Protein AF-A0A1H6HAK4-F1 (afdb_monomer_lite)

pLDDT: mean 84.21, std 23.38, range [30.73, 98.75]

Sequence (158 aa):
MKTLAKAVTASVLVLILQGSVPYLLGTSPVQAQSPPDATVSDAAMGKMNTYVEFLNQTLRASESLQRYDSWVDMKKGPTGKERIIYGMYSLYDVRELAGKALASAQEEPKLPELDAAMTAYVETYQQLAPVIERANKYYERQDYKSDKMADGKAFHKD

Foldseek 3Di:
DDDDDDDDDDDDDDDDDDDDDDDDPDPDPPPPPPDPDPPQDPLNVVLVVLLVVLVVQLVLLVVQVVQLVVFAPLVQFDQLPTPDDSWGDAGDPCVVSLVSNLVSLVDPPHPPVVSVVSPVVSVVSVVLNVLSNVRRVCVVVVVCVVPVCPVRSVSSVD

Radius of gyration: 26.9 Å; chains: 1; bounding box: 77×55×49 Å

Structure (mmCIF, N/CA/C/O backbone):
data_AF-A0A1H6HAK4-F1
#
_entry.id   AF-A0A1H6HAK4-F1
#
loop_
_atom_site.group_PDB
_atom_site.id
_atom_site.type_symbol
_atom_site.label_atom_id
_atom_site.label_alt_id
_atom_site.label_comp_id
_atom_site.label_asym_id
_atom_site.label_entity_id
_atom_site.label_seq_id
_atom_site.pdbx_PDB_ins_code
_atom_site.Cartn_x
_atom_site.Cartn_y
_atom_site.Cartn_z
_atom_site.occupancy
_atom_site.B_iso_or_equiv
_atom_site.auth_seq_id
_atom_site.auth_comp_id
_atom_site.auth_asym_id
_atom_site.auth_atom_id
_atom_site.pdbx_PDB_model_num
ATOM 1 N N . MET A 1 1 ? -53.561 -22.422 -17.585 1.00 36.38 1 MET A N 1
ATOM 2 C CA . MET A 1 1 ? -53.520 -22.996 -16.218 1.00 36.38 1 MET A CA 1
ATOM 3 C C . MET A 1 1 ? -52.393 -22.286 -15.480 1.00 36.38 1 MET A C 1
ATOM 5 O O . MET A 1 1 ? -51.296 -22.288 -16.009 1.00 36.38 1 MET A O 1
ATOM 9 N N . LYS A 1 2 ? -52.733 -21.363 -14.562 1.00 34.59 2 LYS A N 1
ATOM 10 C CA . LYS A 1 2 ? -52.461 -21.445 -13.101 1.00 34.59 2 LYS A CA 1
ATOM 11 C C . LYS A 1 2 ? -50.954 -21.613 -12.799 1.00 34.59 2 LYS A C 1
ATOM 13 O O . LYS A 1 2 ? -50.398 -22.606 -13.228 1.00 34.59 2 LYS A O 1
ATOM 18 N N . THR A 1 3 ? -50.232 -20.745 -12.085 1.00 35.94 3 THR A N 1
ATOM 19 C CA . THR A 1 3 ? -50.588 -19.671 -11.134 1.00 35.94 3 THR A CA 1
ATOM 20 C C . THR A 1 3 ? -49.341 -18.822 -10.825 1.00 35.94 3 THR A C 1
ATOM 22 O O . THR A 1 3 ? -48.222 -19.317 -10.901 1.00 35.94 3 THR A O 1
ATOM 25 N N . LEU A 1 4 ? -49.579 -17.556 -10.466 1.00 42.88 4 LEU A N 1
ATOM 26 C CA . LEU A 1 4 ? -48.642 -16.518 -10.019 1.00 42.88 4 LEU A CA 1
ATOM 27 C C . LEU A 1 4 ? -47.953 -16.793 -8.663 1.00 42.88 4 LEU A C 1
ATOM 29 O O . LEU A 1 4 ? -48.462 -17.577 -7.865 1.00 42.88 4 LEU A O 1
ATOM 33 N N . ALA A 1 5 ? -46.938 -15.952 -8.385 1.00 40.59 5 ALA A N 1
ATOM 34 C CA . ALA A 1 5 ? -46.640 -15.240 -7.119 1.00 40.59 5 ALA A CA 1
ATOM 35 C C . ALA A 1 5 ? -45.212 -15.526 -6.581 1.00 40.59 5 ALA A C 1
ATOM 37 O O . ALA A 1 5 ? -44.730 -16.641 -6.692 1.00 40.59 5 ALA A O 1
ATOM 38 N N . LYS A 1 6 ? -44.448 -14.587 -6.004 1.00 39.53 6 LYS A N 1
ATOM 39 C CA . LYS A 1 6 ? -44.773 -13.328 -5.313 1.00 39.53 6 LYS A CA 1
ATOM 40 C C . LYS A 1 6 ? -43.652 -12.298 -5.530 1.00 39.53 6 LYS A C 1
ATOM 42 O O . LYS A 1 6 ? -42.487 -12.612 -5.314 1.00 39.53 6 LYS A O 1
ATOM 47 N N . ALA A 1 7 ? -44.021 -11.069 -5.882 1.00 42.91 7 ALA A N 1
ATOM 48 C CA . ALA A 1 7 ? -43.190 -9.890 -5.657 1.00 42.91 7 ALA A CA 1
ATOM 49 C C . ALA A 1 7 ? -43.363 -9.455 -4.193 1.00 42.91 7 ALA A C 1
ATOM 51 O O . ALA A 1 7 ? -44.490 -9.408 -3.694 1.00 42.91 7 ALA A O 1
ATOM 52 N N . VAL A 1 8 ? -42.256 -9.180 -3.504 1.00 40.62 8 VAL A N 1
ATOM 53 C CA . VAL A 1 8 ? -42.257 -8.641 -2.140 1.00 40.62 8 VAL A CA 1
ATOM 54 C C . VAL A 1 8 ? -42.628 -7.164 -2.226 1.00 40.62 8 VAL A C 1
ATOM 56 O O . VAL A 1 8 ? -41.877 -6.335 -2.730 1.00 40.62 8 VAL A O 1
ATOM 59 N N . THR A 1 9 ? -43.839 -6.865 -1.780 1.00 35.94 9 THR A N 1
ATOM 60 C CA . THR A 1 9 ? -44.401 -5.526 -1.621 1.00 35.94 9 THR A CA 1
ATOM 61 C C . THR A 1 9 ? -43.643 -4.744 -0.552 1.00 35.94 9 THR A C 1
ATOM 63 O O . THR A 1 9 ? -43.613 -5.152 0.608 1.00 35.94 9 THR A O 1
ATOM 66 N N . ALA A 1 10 ? -43.084 -3.596 -0.937 1.00 37.22 10 ALA A N 1
ATOM 67 C CA . ALA A 1 10 ? -42.694 -2.543 -0.010 1.00 37.22 10 ALA A CA 1
ATOM 68 C C . ALA A 1 10 ? -43.968 -1.884 0.539 1.00 37.22 10 ALA A C 1
ATOM 70 O O . ALA A 1 10 ? -44.689 -1.192 -0.180 1.00 37.22 10 ALA A O 1
ATOM 71 N N . SER A 1 11 ? -44.262 -2.137 1.810 1.00 35.56 11 SER A N 1
ATOM 72 C CA . SER A 1 11 ? -45.328 -1.452 2.532 1.00 35.56 11 SER A CA 1
ATOM 73 C C . SER A 1 11 ? -44.799 -0.123 3.060 1.00 35.56 11 SER A C 1
ATOM 75 O O . SER A 1 11 ? -44.113 -0.092 4.076 1.00 35.56 11 SER A O 1
ATOM 77 N N . VAL A 1 12 ? -45.155 0.980 2.406 1.00 40.66 12 VAL A N 1
ATOM 78 C CA . VAL A 1 12 ? -45.243 2.283 3.072 1.00 40.66 12 VAL A CA 1
ATOM 79 C C . VAL A 1 12 ? -46.669 2.765 2.881 1.00 40.66 12 VAL A C 1
ATOM 81 O O . VAL A 1 12 ? -47.049 3.233 1.812 1.00 40.66 12 VAL A O 1
ATOM 84 N N . LEU A 1 13 ? -47.474 2.591 3.925 1.00 30.73 13 LEU A N 1
ATOM 85 C CA . LEU A 1 13 ? -48.797 3.180 4.027 1.00 30.73 13 LEU A CA 1
ATOM 86 C C . LEU A 1 13 ? -48.832 4.002 5.310 1.00 30.73 13 LEU A C 1
ATOM 88 O O . LEU A 1 13 ? -49.004 3.461 6.398 1.00 30.73 13 LEU A O 1
ATOM 92 N N . VAL A 1 14 ? -48.690 5.314 5.166 1.00 40.91 14 VAL A N 1
ATOM 93 C CA . VAL A 1 14 ? -49.229 6.266 6.135 1.00 40.91 14 VAL A CA 1
ATOM 94 C C . VAL A 1 14 ? -50.089 7.240 5.342 1.00 40.91 14 VAL A C 1
ATOM 96 O O . VAL A 1 14 ? -49.592 8.098 4.617 1.00 40.91 14 VAL A O 1
ATOM 99 N N . LEU A 1 15 ? -51.403 7.030 5.444 1.00 36.16 15 LEU A N 1
ATOM 100 C CA . LEU A 1 15 ? -52.427 8.000 5.076 1.00 36.16 15 LEU A CA 1
ATOM 101 C C . LEU A 1 15 ? -52.316 9.194 6.027 1.00 36.16 15 LEU A C 1
ATOM 103 O O . LEU A 1 15 ? -52.437 9.012 7.237 1.00 36.16 15 LEU A O 1
ATOM 107 N N . ILE A 1 16 ? -52.208 10.407 5.488 1.00 44.56 16 ILE A N 1
ATOM 108 C CA . ILE A 1 16 ? -52.670 11.603 6.195 1.00 44.56 16 ILE A CA 1
ATOM 109 C C . ILE A 1 16 ? -53.635 12.343 5.272 1.00 44.56 16 ILE A C 1
ATOM 111 O O . ILE A 1 16 ? -53.373 12.547 4.087 1.00 44.56 16 ILE A O 1
ATOM 115 N N . LEU A 1 17 ? -54.802 12.626 5.844 1.00 38.22 17 LEU A N 1
ATOM 116 C CA . LEU A 1 17 ? -55.997 13.153 5.211 1.00 38.22 17 LEU A CA 1
ATOM 117 C C . LEU A 1 17 ? -55.781 14.517 4.546 1.00 38.22 17 LEU A C 1
ATOM 119 O O . LEU A 1 17 ? -55.019 15.360 5.013 1.00 38.22 17 LEU A O 1
ATOM 123 N N . GLN A 1 18 ? -56.567 14.735 3.493 1.00 44.28 18 GLN A N 1
ATOM 124 C CA . GLN A 1 18 ? -56.794 16.031 2.872 1.00 44.28 18 GLN A CA 1
ATOM 125 C C . GLN A 1 18 ? -57.433 17.005 3.872 1.00 44.28 18 GLN A C 1
ATOM 127 O O . GLN A 1 18 ? -58.518 16.754 4.393 1.00 44.28 18 GLN A O 1
ATOM 132 N N . GLY A 1 19 ? -56.773 18.141 4.080 1.00 41.72 19 GLY A N 1
ATOM 133 C CA . GLY A 1 19 ? -57.338 19.345 4.676 1.00 41.72 19 GLY A CA 1
ATOM 134 C C . GLY A 1 19 ? -56.768 20.554 3.943 1.00 41.72 19 GLY A C 1
ATOM 135 O O . GLY A 1 19 ? -55.572 20.819 4.012 1.00 41.72 19 GLY A O 1
ATOM 136 N N . SER A 1 20 ? -57.606 21.248 3.180 1.00 50.81 20 SER A N 1
ATOM 137 C CA . SER A 1 20 ? -57.249 22.444 2.419 1.00 50.81 20 SER A CA 1
ATOM 138 C C . SER A 1 20 ? -57.074 23.631 3.370 1.00 50.81 20 SER A C 1
ATOM 140 O O . SER A 1 20 ? -58.054 24.088 3.952 1.00 50.81 20 SER A O 1
ATOM 142 N N . VAL A 1 21 ? -55.853 24.159 3.506 1.00 50.62 21 VAL A N 1
ATOM 143 C CA . VAL A 1 21 ? -55.581 25.454 4.157 1.00 50.62 21 VAL A CA 1
ATOM 144 C C . VAL A 1 21 ? -54.466 26.168 3.367 1.00 50.62 21 VAL A C 1
ATOM 146 O O . VAL A 1 21 ? -53.485 25.522 3.000 1.00 50.62 21 VAL A O 1
ATOM 149 N N . PRO A 1 22 ? -54.638 27.457 3.018 1.00 45.94 22 PRO A N 1
ATOM 150 C CA . PRO A 1 22 ? -53.821 28.170 2.035 1.00 45.94 22 PRO A CA 1
ATOM 151 C C . PRO A 1 22 ? -52.363 28.366 2.458 1.00 45.94 22 PRO A C 1
ATOM 153 O O . PRO A 1 22 ? -52.049 28.518 3.636 1.00 45.94 22 PRO A O 1
ATOM 156 N N . TYR A 1 23 ? -51.491 28.422 1.447 1.00 45.97 23 TYR A N 1
ATOM 157 C CA . TYR A 1 23 ? -50.078 28.775 1.547 1.00 45.97 23 TYR A CA 1
ATOM 158 C C . TYR A 1 23 ? -49.887 30.094 2.309 1.00 45.97 23 TYR A C 1
ATOM 160 O O . TYR A 1 23 ? -50.042 31.180 1.752 1.00 45.97 23 TYR A O 1
ATOM 168 N N . LEU A 1 24 ? -49.499 29.994 3.579 1.00 41.38 24 LEU A N 1
ATOM 169 C CA . LEU A 1 24 ? -48.772 31.044 4.277 1.00 41.38 24 LEU A CA 1
ATOM 170 C C . LEU A 1 24 ? -47.283 30.729 4.136 1.00 41.38 24 LEU A C 1
ATOM 172 O O . LEU A 1 24 ? -46.818 29.674 4.564 1.00 41.38 24 LEU A O 1
ATOM 176 N N . LEU A 1 25 ? -46.547 31.649 3.511 1.00 49.25 25 LEU A N 1
ATOM 177 C CA . LEU A 1 25 ? -45.086 31.682 3.496 1.00 49.25 25 LEU A CA 1
ATOM 178 C C . LEU A 1 25 ? -44.586 31.895 4.932 1.00 49.25 25 LEU A C 1
ATOM 180 O O . LEU A 1 25 ? -44.336 33.017 5.360 1.00 49.25 25 LEU A O 1
ATOM 184 N N . GLY A 1 26 ? -44.488 30.808 5.691 1.00 41.19 26 GLY A N 1
ATOM 185 C CA . GLY A 1 26 ? -43.774 30.746 6.956 1.00 41.19 26 GLY A CA 1
ATOM 186 C C . GLY A 1 26 ? -42.467 30.004 6.733 1.00 41.19 26 GLY A C 1
ATOM 187 O O . GLY A 1 26 ? -42.469 28.795 6.513 1.00 41.19 26 GLY A O 1
ATOM 188 N N . THR A 1 27 ? -41.341 30.710 6.780 1.00 52.09 27 THR A N 1
ATOM 189 C CA . THR A 1 27 ? -40.025 30.082 6.898 1.00 52.09 27 THR A CA 1
ATOM 190 C C . THR A 1 27 ? -39.907 29.477 8.295 1.00 52.09 27 THR A C 1
ATOM 192 O O . THR A 1 27 ? -39.388 30.108 9.215 1.00 52.09 27 THR A O 1
ATOM 195 N N . SER A 1 28 ? -40.425 28.267 8.487 1.00 43.38 28 SER A N 1
ATOM 196 C CA . SER A 1 28 ? -40.044 27.455 9.638 1.00 43.38 28 SER A CA 1
ATOM 197 C C . SER A 1 28 ? -38.602 27.002 9.411 1.00 43.38 28 SER A C 1
ATOM 199 O O . SER A 1 28 ? -38.343 26.353 8.394 1.00 43.38 28 SER A O 1
ATOM 201 N N . PRO A 1 29 ? -37.639 27.330 10.291 1.00 45.28 29 PRO A N 1
ATOM 202 C CA . PRO A 1 29 ? -36.347 26.678 10.223 1.00 45.28 29 PRO A CA 1
ATOM 203 C C . PRO A 1 29 ? -36.599 25.186 10.438 1.00 45.28 29 PRO A C 1
ATOM 205 O O . PRO A 1 29 ? -37.126 24.775 11.473 1.00 45.28 29 PRO A O 1
ATOM 208 N N . VAL A 1 30 ? -36.255 24.373 9.440 1.00 42.62 30 VAL A N 1
ATOM 209 C CA . VAL A 1 30 ? -36.016 22.949 9.659 1.00 42.62 30 VAL A CA 1
ATOM 210 C C . VAL A 1 30 ? -34.813 22.898 10.587 1.00 42.62 30 VAL A C 1
ATOM 212 O O . VAL A 1 30 ? -33.664 22.952 10.154 1.00 42.62 30 VAL A O 1
ATOM 215 N N . GLN A 1 31 ? -35.083 22.883 11.889 1.00 46.44 31 GLN A N 1
ATOM 216 C CA . GLN A 1 31 ? -34.100 22.493 12.874 1.00 46.44 31 GLN A CA 1
ATOM 217 C C . GLN A 1 31 ? -33.815 21.024 12.560 1.00 46.44 31 GLN A C 1
ATOM 219 O O . GLN A 1 31 ? -34.628 20.150 12.862 1.00 46.44 31 GLN A O 1
ATOM 224 N N . ALA A 1 32 ? -32.700 20.753 11.883 1.00 48.28 32 ALA A N 1
ATOM 225 C CA . ALA A 1 32 ? -32.129 19.420 11.871 1.00 48.28 32 ALA A CA 1
ATOM 226 C C . ALA A 1 32 ? -31.809 19.094 13.333 1.00 48.28 32 ALA A C 1
ATOM 228 O O . ALA A 1 32 ? -30.792 19.521 13.874 1.00 48.28 32 ALA A O 1
ATOM 229 N N . GLN A 1 33 ? -32.744 18.438 14.015 1.00 41.81 33 GLN A N 1
ATOM 230 C CA . GLN A 1 33 ? -32.495 17.870 15.324 1.00 41.81 33 GLN A CA 1
ATOM 231 C C . GLN A 1 33 ? -31.559 16.689 15.092 1.00 41.81 33 GLN A C 1
ATOM 233 O O . GLN A 1 33 ? -32.000 15.571 14.828 1.00 41.81 33 GLN A O 1
ATOM 238 N N . SER A 1 34 ? -30.253 16.952 15.146 1.00 53.84 34 SER A N 1
ATOM 239 C CA . SER A 1 34 ? -29.296 15.912 15.500 1.00 53.84 34 SER A CA 1
ATOM 240 C C . SER A 1 34 ? -29.813 15.248 16.781 1.00 53.84 34 SER A C 1
ATOM 242 O O . SER A 1 34 ? -30.200 15.976 17.705 1.00 53.84 34 SER A O 1
ATOM 244 N N . PRO A 1 35 ? -29.885 13.907 16.852 1.00 50.38 35 PRO A N 1
ATOM 245 C CA . PRO A 1 35 ? -30.248 13.230 18.086 1.00 50.38 35 PRO A CA 1
ATOM 246 C C . PRO A 1 35 ? -29.349 13.731 19.227 1.00 50.38 35 PRO A C 1
ATOM 248 O O . PRO A 1 35 ? -28.163 13.971 18.989 1.00 50.38 35 PRO A O 1
ATOM 251 N N . PRO A 1 36 ? -29.895 13.919 20.438 1.00 47.75 36 PRO A N 1
ATOM 252 C CA . PRO A 1 36 ? -29.129 14.408 21.576 1.00 47.75 36 PRO A CA 1
ATOM 253 C C . PRO A 1 36 ? -27.987 13.436 21.892 1.00 47.75 36 PRO A C 1
ATOM 255 O O . PRO A 1 36 ? -28.231 12.239 22.023 1.00 47.75 36 PRO A O 1
ATOM 258 N N . ASP A 1 37 ? -26.765 13.972 21.960 1.00 50.38 37 ASP A N 1
ATOM 259 C CA . ASP A 1 37 ? -25.524 13.380 22.476 1.00 50.38 37 ASP A CA 1
ATOM 260 C C . ASP A 1 37 ? -25.489 11.846 22.556 1.00 50.38 37 ASP A C 1
ATOM 262 O O . ASP A 1 37 ? -25.617 11.246 23.624 1.00 50.38 37 ASP A O 1
ATOM 266 N N . ALA A 1 38 ? -25.217 11.191 21.426 1.00 58.44 38 ALA A N 1
ATOM 267 C CA . ALA A 1 38 ? -24.575 9.885 21.488 1.00 58.44 38 ALA A CA 1
ATOM 268 C C . ALA A 1 38 ? -23.136 10.114 21.974 1.00 58.44 38 ALA A C 1
ATOM 270 O O . ALA A 1 38 ? -22.242 10.406 21.178 1.00 58.44 38 ALA A O 1
ATOM 271 N N . THR A 1 39 ? -22.908 10.043 23.286 1.00 71.12 39 THR A N 1
ATOM 272 C CA . THR A 1 39 ? -21.551 10.014 23.831 1.00 71.12 39 THR A CA 1
ATOM 273 C C . THR A 1 39 ? -20.846 8.779 23.274 1.00 71.12 39 THR A C 1
ATOM 275 O O . THR A 1 39 ? -21.207 7.638 23.566 1.00 71.12 39 THR A O 1
ATOM 278 N N . VAL A 1 40 ? -19.864 8.998 22.398 1.00 79.56 40 VAL A N 1
ATOM 279 C CA . VAL A 1 40 ? -19.016 7.918 21.886 1.00 79.56 40 VAL A CA 1
ATOM 280 C C . VAL A 1 40 ? -18.242 7.360 23.076 1.00 79.56 40 VAL A C 1
ATOM 282 O O . VAL A 1 40 ? -17.568 8.109 23.780 1.00 79.56 40 VAL A O 1
ATOM 285 N N . SER A 1 41 ? -18.367 6.05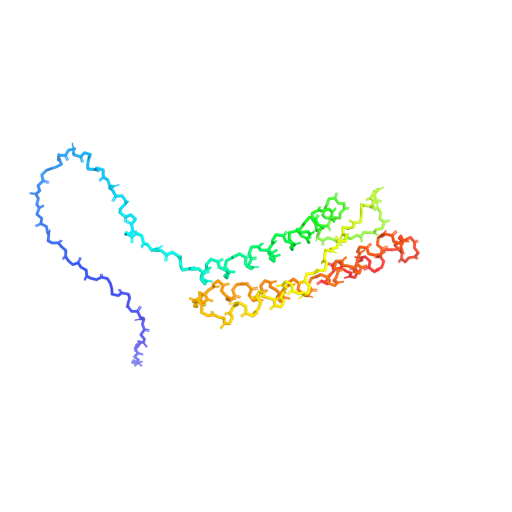9 23.336 1.00 91.44 41 SER A N 1
ATOM 286 C CA . SER A 1 41 ? -17.659 5.431 24.452 1.00 91.44 41 SER A CA 1
ATOM 287 C C . SER A 1 41 ? -16.145 5.457 24.229 1.00 91.44 41 SER A C 1
ATOM 289 O O . SER A 1 41 ? -15.679 5.417 23.088 1.00 91.44 41 SER A O 1
ATOM 291 N N . ASP A 1 42 ? -15.365 5.441 25.312 1.00 93.94 42 ASP A N 1
ATOM 292 C CA . ASP A 1 42 ? -13.900 5.330 25.228 1.00 93.94 42 ASP A CA 1
ATOM 293 C C . ASP A 1 42 ? -13.464 4.102 24.414 1.00 93.94 42 ASP A C 1
ATOM 295 O O . ASP A 1 42 ? -12.507 4.166 23.645 1.00 93.94 42 ASP A O 1
ATOM 299 N N . ALA A 1 43 ? -14.218 3.001 24.510 1.00 93.31 43 ALA A N 1
ATOM 300 C CA . ALA A 1 43 ? -14.000 1.798 23.712 1.00 93.31 43 ALA A CA 1
ATOM 301 C C . ALA A 1 43 ? -14.232 2.040 22.208 1.00 93.31 43 ALA A C 1
ATOM 303 O O . ALA A 1 43 ? -13.407 1.644 21.384 1.00 93.31 43 ALA A O 1
ATOM 304 N N . ALA A 1 44 ? -15.313 2.737 21.836 1.00 94.50 44 ALA A N 1
ATOM 305 C CA . ALA A 1 44 ? -15.552 3.114 20.444 1.00 94.50 44 ALA A CA 1
ATOM 306 C C . ALA A 1 44 ? -14.450 4.049 19.918 1.00 94.50 44 ALA A C 1
ATOM 308 O O . ALA A 1 44 ? -13.959 3.844 18.808 1.00 94.50 44 ALA A O 1
ATOM 309 N N . MET A 1 45 ? -14.009 5.029 20.716 1.00 95.88 45 MET A N 1
ATOM 310 C CA . MET A 1 45 ? -12.891 5.906 20.349 1.00 95.88 45 MET A CA 1
ATOM 311 C C . MET A 1 45 ? -11.584 5.124 20.169 1.00 95.88 45 MET A C 1
ATOM 313 O O . MET A 1 45 ? -10.881 5.332 19.183 1.00 95.88 45 MET A O 1
ATOM 317 N N . GLY A 1 46 ? -11.275 4.189 21.071 1.00 96.56 46 GLY A N 1
ATOM 318 C CA . GLY A 1 46 ? -10.099 3.322 20.969 1.00 96.56 46 GLY A CA 1
ATOM 319 C C . GLY A 1 46 ? -10.092 2.470 19.695 1.00 96.56 46 GLY A C 1
ATOM 320 O O . GLY A 1 46 ? -9.070 2.401 19.004 1.00 96.56 46 GLY A O 1
ATOM 321 N N . LYS A 1 47 ? -11.246 1.901 19.321 1.00 97.62 47 LYS A N 1
ATOM 322 C CA . LYS A 1 47 ? -11.413 1.177 18.051 1.00 97.62 47 LYS A CA 1
ATOM 323 C C . LYS A 1 47 ? -11.157 2.091 16.849 1.00 97.62 47 LYS A C 1
ATOM 325 O O . LYS A 1 47 ? -10.365 1.746 15.974 1.00 97.62 47 LYS A O 1
ATOM 330 N N . MET A 1 48 ? -11.769 3.280 16.819 1.00 97.88 48 MET A N 1
ATOM 331 C CA . MET A 1 48 ? -11.589 4.225 15.707 1.00 97.88 48 MET A CA 1
ATOM 332 C C . MET A 1 48 ? -10.137 4.685 15.572 1.00 97.88 48 MET A C 1
ATOM 334 O O . MET A 1 48 ? -9.613 4.732 14.462 1.00 97.88 48 MET A O 1
ATOM 338 N N . ASN A 1 49 ? -9.464 4.970 16.687 1.00 98.19 49 ASN A N 1
ATOM 339 C CA . ASN A 1 49 ? -8.057 5.365 16.684 1.00 98.19 49 ASN A CA 1
ATOM 340 C C . ASN A 1 49 ? -7.164 4.256 16.113 1.00 98.19 49 ASN A C 1
ATOM 342 O O . ASN A 1 49 ? -6.305 4.540 15.283 1.00 98.19 49 ASN A O 1
ATOM 346 N N . THR A 1 50 ? -7.417 2.998 16.487 1.00 98.31 50 THR A N 1
ATOM 347 C CA . THR A 1 50 ? -6.702 1.834 15.934 1.00 98.31 50 THR A CA 1
ATOM 348 C C . THR A 1 50 ? -6.870 1.742 14.415 1.00 98.31 50 THR A C 1
ATOM 350 O O . THR A 1 50 ? -5.907 1.517 13.681 1.00 98.31 50 THR A O 1
ATOM 353 N N . TYR A 1 51 ? -8.091 1.954 13.924 1.00 98.62 51 TYR A N 1
ATOM 354 C CA . TYR A 1 51 ? -8.394 1.922 12.492 1.00 98.62 51 TYR A CA 1
ATOM 355 C C . TYR A 1 51 ? -7.709 3.058 11.738 1.00 98.62 51 TYR A C 1
ATOM 357 O O . TYR A 1 51 ? -7.084 2.825 10.705 1.00 98.62 51 TYR A O 1
ATOM 365 N N . VAL A 1 52 ? -7.780 4.277 12.272 1.00 98.56 52 VAL A N 1
ATOM 366 C CA . VAL A 1 52 ? -7.127 5.455 11.693 1.00 98.56 52 VAL A CA 1
ATOM 367 C C . VAL A 1 52 ? -5.608 5.292 11.665 1.00 98.56 52 VAL A C 1
ATOM 369 O O . VAL A 1 52 ? -4.984 5.661 10.674 1.00 98.56 52 VAL A O 1
ATOM 372 N N . GLU A 1 53 ? -5.000 4.713 12.701 1.00 98.50 53 GLU A N 1
ATOM 373 C CA . GLU A 1 53 ? -3.557 4.463 12.727 1.00 98.50 53 GLU A CA 1
ATOM 374 C C . GLU A 1 53 ? -3.122 3.521 11.597 1.00 98.50 53 GLU A C 1
ATOM 376 O O . GLU A 1 53 ? -2.180 3.841 10.867 1.00 98.50 53 GLU A O 1
ATOM 381 N N . PHE A 1 54 ? -3.839 2.406 11.398 1.00 98.69 54 PHE A N 1
ATOM 382 C CA . PHE A 1 54 ? -3.565 1.502 10.281 1.00 98.69 54 PHE A CA 1
ATOM 383 C C . PHE A 1 54 ? -3.735 2.215 8.936 1.00 98.69 54 PHE A C 1
ATOM 385 O O . PHE A 1 54 ? -2.805 2.215 8.131 1.00 98.69 54 PHE A O 1
ATOM 392 N N . LEU A 1 55 ? -4.872 2.890 8.729 1.00 98.50 55 LEU A N 1
ATOM 393 C CA . LEU A 1 55 ? -5.174 3.600 7.482 1.00 98.50 55 LEU A CA 1
ATOM 394 C C . LEU A 1 55 ? -4.125 4.664 7.144 1.00 98.50 55 LEU A C 1
ATOM 396 O O . LEU A 1 55 ? -3.697 4.762 5.998 1.00 98.50 55 LEU A O 1
ATOM 400 N N . ASN A 1 56 ? -3.680 5.445 8.129 1.00 98.44 56 ASN A N 1
ATOM 401 C CA . ASN A 1 56 ? -2.685 6.493 7.917 1.00 98.44 56 ASN A CA 1
ATOM 402 C C . ASN A 1 56 ? -1.337 5.923 7.466 1.00 98.44 56 ASN A C 1
ATOM 404 O O . ASN A 1 56 ? -0.699 6.491 6.582 1.00 98.44 56 ASN A O 1
ATOM 408 N N . GLN A 1 57 ? -0.906 4.798 8.040 1.00 98.06 57 GLN A N 1
ATOM 409 C CA . GLN A 1 57 ? 0.350 4.159 7.642 1.00 98.06 57 GLN A CA 1
ATOM 410 C C . GLN A 1 57 ? 0.254 3.509 6.258 1.00 98.06 57 GLN A C 1
ATOM 412 O O . GLN A 1 57 ? 1.210 3.540 5.480 1.00 98.06 57 GLN A O 1
ATOM 417 N N . THR A 1 58 ? -0.906 2.950 5.912 1.00 98.19 58 THR A N 1
ATOM 418 C CA . THR A 1 58 ? -1.113 2.255 4.637 1.00 98.19 58 THR A CA 1
ATOM 419 C C . THR A 1 58 ? -1.342 3.202 3.456 1.00 98.19 58 THR A C 1
ATOM 421 O O . THR A 1 58 ? -1.201 2.767 2.310 1.00 98.19 58 THR A O 1
ATOM 424 N N . LEU A 1 59 ? -1.583 4.504 3.686 1.00 97.38 59 LEU A N 1
ATOM 425 C CA . LEU A 1 59 ? -1.593 5.534 2.628 1.00 97.38 59 LEU A CA 1
ATOM 426 C C . LEU A 1 59 ? -0.316 5.511 1.775 1.00 97.38 59 LEU A C 1
ATOM 428 O O . LEU A 1 59 ? -0.366 5.805 0.578 1.00 97.38 59 LEU A O 1
ATOM 432 N N . ARG A 1 60 ? 0.810 5.078 2.356 1.00 98.12 60 ARG A N 1
ATOM 433 C CA . ARG A 1 60 ? 2.088 4.940 1.654 1.00 98.12 60 ARG A CA 1
ATOM 434 C C . ARG A 1 60 ? 2.011 4.036 0.416 1.00 98.12 60 ARG A C 1
ATOM 436 O O . ARG A 1 60 ? 2.705 4.292 -0.569 1.00 98.12 60 ARG A O 1
ATOM 443 N N . ALA A 1 61 ? 1.156 3.011 0.425 1.00 98.12 61 ALA A N 1
ATOM 444 C CA . ALA A 1 61 ? 0.952 2.152 -0.741 1.00 98.12 61 ALA A CA 1
ATOM 445 C C . ALA A 1 61 ? 0.294 2.909 -1.903 1.00 98.12 61 ALA A C 1
ATOM 447 O O . ALA A 1 61 ? 0.754 2.802 -3.040 1.00 98.12 61 ALA A O 1
ATOM 448 N N . SER A 1 62 ? -0.713 3.737 -1.619 1.00 96.69 62 SER A N 1
ATOM 449 C CA . SER A 1 62 ? -1.361 4.588 -2.623 1.00 96.69 62 SER A CA 1
ATOM 450 C C . SER A 1 62 ? -0.380 5.587 -3.235 1.00 96.69 62 SER A C 1
ATOM 452 O O . SER A 1 62 ? -0.342 5.745 -4.452 1.00 96.69 62 SER A O 1
ATOM 454 N N . GLU A 1 63 ? 0.467 6.216 -2.418 1.00 98.25 63 GLU A N 1
ATOM 455 C CA . GLU A 1 63 ? 1.525 7.114 -2.905 1.00 98.25 63 GLU A CA 1
ATOM 456 C C . GLU A 1 63 ? 2.535 6.384 -3.803 1.00 98.25 63 GLU A C 1
ATOM 458 O O . GLU A 1 63 ? 2.990 6.922 -4.815 1.00 98.25 63 GLU A O 1
ATOM 463 N N . SER A 1 64 ? 2.894 5.148 -3.441 1.00 98.56 64 SER A N 1
ATOM 464 C CA . SER A 1 64 ? 3.799 4.304 -4.227 1.00 98.56 64 SER A CA 1
ATOM 465 C C . SER A 1 64 ? 3.204 3.958 -5.595 1.00 98.56 64 SER A C 1
ATOM 467 O O . SER A 1 64 ? 3.884 4.076 -6.617 1.00 98.56 64 SER A O 1
ATOM 469 N N . LEU A 1 65 ? 1.913 3.616 -5.634 1.00 98.00 65 LEU A N 1
ATOM 470 C CA . LEU A 1 65 ? 1.178 3.350 -6.871 1.00 98.00 65 LEU A CA 1
ATOM 471 C C . LEU A 1 65 ? 1.004 4.608 -7.732 1.00 98.00 65 LEU A C 1
ATOM 473 O O . LEU A 1 65 ? 1.173 4.533 -8.943 1.00 98.00 65 LEU A O 1
ATOM 477 N N . GLN A 1 66 ? 0.747 5.774 -7.134 1.00 98.31 66 GLN A N 1
ATOM 478 C CA . GLN A 1 66 ? 0.697 7.047 -7.870 1.00 98.31 66 GLN A CA 1
ATOM 479 C C . GLN A 1 66 ? 2.047 7.396 -8.499 1.00 98.31 66 GLN A C 1
ATOM 481 O O . GLN A 1 66 ? 2.116 7.856 -9.640 1.00 98.31 66 GLN A O 1
ATOM 486 N N . ARG A 1 67 ? 3.151 7.144 -7.784 1.00 98.50 67 ARG A N 1
ATOM 487 C CA . ARG A 1 67 ? 4.486 7.284 -8.371 1.00 98.50 67 ARG A CA 1
ATOM 488 C C . ARG A 1 67 ? 4.662 6.329 -9.544 1.00 98.50 67 ARG A C 1
ATOM 490 O O . ARG A 1 67 ? 5.195 6.750 -10.563 1.00 98.50 67 ARG A O 1
ATOM 497 N N . TYR A 1 68 ? 4.232 5.081 -9.415 1.00 98.44 68 TYR A N 1
ATOM 498 C CA . TYR A 1 68 ? 4.317 4.103 -10.494 1.00 98.44 68 TYR A CA 1
ATOM 499 C C . TYR A 1 68 ? 3.521 4.536 -11.739 1.00 98.44 68 TYR A C 1
ATOM 501 O O . TYR A 1 68 ? 4.080 4.588 -12.833 1.00 98.44 68 TYR A O 1
ATOM 509 N N . ASP A 1 69 ? 2.274 4.970 -11.554 1.00 98.25 69 ASP A N 1
ATOM 510 C CA . ASP A 1 69 ? 1.402 5.517 -12.606 1.00 98.25 69 ASP A CA 1
ATOM 511 C C . ASP A 1 69 ? 2.013 6.745 -13.309 1.00 98.25 69 ASP A C 1
ATOM 513 O O . ASP A 1 69 ? 1.864 6.928 -14.513 1.00 98.25 69 ASP A O 1
ATOM 517 N N . SER A 1 70 ? 2.814 7.553 -12.602 1.00 98.00 70 SER A N 1
ATOM 518 C CA . SER A 1 70 ? 3.456 8.735 -13.202 1.00 98.00 70 SER A CA 1
ATOM 519 C C . SER A 1 70 ? 4.452 8.431 -14.333 1.00 98.00 70 SER A C 1
ATOM 521 O O . SER A 1 70 ? 4.836 9.344 -15.070 1.00 98.00 70 SER A O 1
ATOM 523 N N . TRP A 1 71 ? 4.899 7.178 -14.478 1.00 98.06 71 TRP A N 1
ATOM 524 C CA . TRP A 1 71 ? 5.812 6.775 -15.554 1.00 98.06 71 TRP A CA 1
ATOM 525 C C . TRP A 1 71 ? 5.424 5.487 -16.288 1.00 98.06 71 TRP A C 1
ATOM 527 O O . TRP A 1 71 ? 6.062 5.167 -17.294 1.00 98.06 71 TRP A O 1
ATOM 537 N N . VAL A 1 72 ? 4.387 4.775 -15.842 1.00 98.12 72 VAL A N 1
ATOM 538 C CA . VAL A 1 72 ? 3.894 3.544 -16.471 1.00 98.12 72 VAL A CA 1
ATOM 539 C C . VAL A 1 72 ? 2.511 3.770 -17.068 1.00 98.12 72 VAL A C 1
ATOM 541 O O . VAL A 1 72 ? 1.612 4.280 -16.415 1.00 98.12 72 VAL A O 1
ATOM 544 N N . ASP A 1 73 ? 2.306 3.325 -18.309 1.00 97.06 73 ASP A N 1
ATOM 545 C CA . ASP A 1 73 ? 0.957 3.195 -18.862 1.00 97.06 73 ASP A CA 1
ATOM 546 C C . ASP A 1 73 ? 0.248 2.050 -18.130 1.00 97.06 73 ASP A C 1
ATOM 548 O O . ASP A 1 73 ? 0.491 0.880 -18.426 1.00 97.06 73 ASP A O 1
ATOM 552 N N . MET A 1 74 ? -0.632 2.376 -17.184 1.00 96.56 74 MET A N 1
ATOM 553 C CA . MET A 1 74 ? -1.303 1.388 -16.330 1.00 96.56 74 MET A CA 1
ATOM 554 C C . MET A 1 74 ? -2.185 0.383 -17.083 1.00 96.56 74 MET A C 1
ATOM 556 O O . MET A 1 74 ? -2.628 -0.595 -16.491 1.00 96.56 74 MET A O 1
ATOM 560 N N . LYS A 1 75 ? -2.456 0.591 -18.378 1.00 96.69 75 LYS A N 1
ATOM 561 C CA . LYS A 1 75 ? -3.156 -0.400 -19.210 1.00 96.69 75 LYS A CA 1
ATOM 562 C C . LYS A 1 75 ? -2.201 -1.387 -19.875 1.00 96.69 75 LYS A C 1
ATOM 564 O O . LYS A 1 75 ? -2.626 -2.474 -20.255 1.00 96.69 75 LYS A O 1
ATOM 569 N N . LYS A 1 76 ? -0.947 -0.991 -20.103 1.00 96.56 76 LYS A N 1
ATOM 570 C CA . LYS A 1 76 ? 0.050 -1.788 -20.840 1.00 96.56 76 LYS A CA 1
ATOM 571 C C . LYS A 1 76 ? 1.154 -2.349 -19.948 1.00 96.56 76 LYS A C 1
ATOM 573 O O . LYS A 1 76 ? 1.787 -3.334 -20.329 1.00 96.56 76 LYS A O 1
ATOM 578 N N . GLY A 1 77 ? 1.403 -1.717 -18.809 1.00 97.69 77 GLY A N 1
ATOM 579 C CA . GLY A 1 77 ? 2.557 -1.971 -17.966 1.00 97.69 77 GLY A CA 1
ATOM 580 C C . GLY A 1 77 ? 3.860 -1.402 -18.539 1.00 97.69 77 GLY A C 1
ATOM 581 O O . GLY A 1 77 ? 3.868 -0.727 -19.575 1.00 97.69 77 GLY A O 1
ATOM 582 N N . PRO A 1 78 ? 4.991 -1.671 -17.866 1.00 98.00 78 PRO A N 1
ATOM 583 C CA . PRO A 1 78 ? 6.297 -1.174 -18.268 1.00 98.00 78 PRO A CA 1
ATOM 584 C C . PRO A 1 78 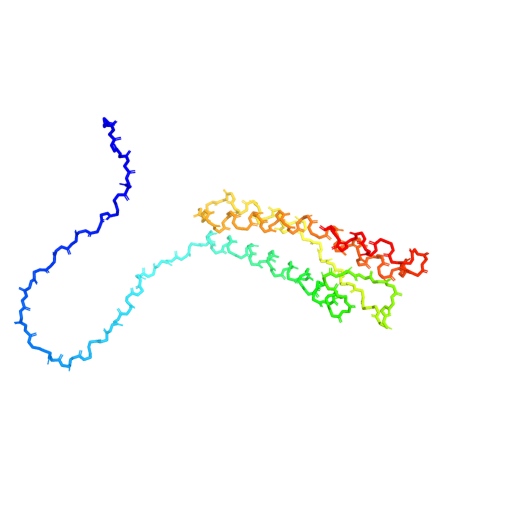? 6.771 -1.893 -19.534 1.00 98.00 78 PRO A C 1
ATOM 586 O O . PRO A 1 78 ? 6.660 -3.111 -19.683 1.00 98.00 78 PRO A O 1
ATOM 589 N N . THR A 1 79 ? 7.338 -1.143 -20.468 1.00 96.38 79 THR A N 1
ATOM 590 C CA . THR A 1 79 ? 7.723 -1.630 -21.797 1.00 96.38 79 THR A CA 1
ATOM 591 C C . THR A 1 79 ? 9.226 -1.869 -21.932 1.00 96.38 79 THR A C 1
ATOM 593 O O . THR A 1 79 ? 9.632 -2.706 -22.743 1.00 96.38 79 THR A O 1
ATOM 596 N N . GLY A 1 80 ? 10.043 -1.175 -21.136 1.00 94.56 80 GLY A N 1
ATOM 597 C CA . GLY A 1 80 ? 11.500 -1.084 -21.276 1.00 94.56 80 GLY A CA 1
ATOM 598 C C . GLY A 1 80 ? 11.947 0.042 -22.210 1.00 94.56 80 GLY A C 1
ATOM 599 O O . GLY A 1 80 ? 13.132 0.150 -22.513 1.00 94.56 80 GLY A O 1
ATOM 600 N N . LYS A 1 81 ? 11.007 0.860 -22.696 1.00 95.12 81 LYS A N 1
ATOM 601 C CA . LYS A 1 81 ? 11.255 2.020 -23.567 1.00 95.12 81 LYS A CA 1
ATOM 602 C C . LYS A 1 81 ? 10.974 3.346 -22.860 1.00 95.12 81 LYS A C 1
ATOM 604 O O . LYS A 1 81 ? 10.961 4.396 -23.500 1.00 95.12 81 LYS A O 1
ATOM 609 N N . GLU A 1 82 ? 10.708 3.303 -21.559 1.00 96.31 82 GLU A N 1
ATOM 610 C CA . GLU A 1 82 ? 10.424 4.480 -20.754 1.00 96.31 82 GLU A CA 1
ATOM 611 C C . GLU A 1 82 ? 11.643 5.404 -20.732 1.00 96.31 82 GLU A C 1
ATOM 613 O O . GLU A 1 82 ? 12.770 4.978 -20.482 1.00 96.31 82 GLU A O 1
ATOM 618 N N . ARG A 1 83 ? 11.413 6.697 -20.981 1.00 94.25 83 ARG A N 1
ATOM 619 C CA . ARG A 1 83 ? 12.478 7.709 -20.952 1.00 94.25 83 ARG A CA 1
ATOM 620 C C . ARG A 1 83 ? 13.072 7.868 -19.551 1.00 94.25 83 ARG A C 1
ATOM 622 O O . ARG A 1 83 ? 14.258 8.151 -19.418 1.00 94.25 83 ARG A O 1
ATOM 629 N N . ILE A 1 84 ? 12.232 7.748 -18.525 1.00 95.38 84 ILE A N 1
ATOM 630 C CA . ILE A 1 84 ? 12.600 7.864 -17.114 1.00 95.38 84 ILE A CA 1
ATOM 631 C C . ILE A 1 84 ? 11.835 6.783 -16.352 1.00 95.38 84 ILE A C 1
ATOM 633 O O . ILE A 1 84 ? 10.639 6.612 -16.569 1.00 95.38 84 ILE A O 1
ATOM 637 N N . ILE A 1 85 ? 12.529 6.078 -15.460 1.00 97.81 85 ILE A N 1
ATOM 638 C CA . ILE A 1 85 ? 11.955 5.067 -14.569 1.00 97.81 85 ILE A CA 1
ATOM 639 C C . ILE A 1 85 ? 12.071 5.612 -13.149 1.00 97.81 85 ILE A C 1
ATOM 641 O O . ILE A 1 85 ? 13.165 5.643 -12.586 1.00 97.81 85 ILE A O 1
ATOM 645 N N . TYR A 1 86 ? 10.957 6.078 -12.575 1.00 97.69 86 TYR A N 1
ATOM 646 C CA . TYR A 1 86 ? 10.956 6.610 -11.206 1.00 97.69 86 TYR A CA 1
ATOM 647 C C . TYR A 1 86 ? 10.915 5.514 -10.137 1.00 97.69 86 TYR A C 1
ATOM 649 O O . TYR A 1 86 ? 11.189 5.807 -8.970 1.00 97.69 86 TYR A O 1
ATOM 657 N N . GLY A 1 87 ? 10.574 4.281 -10.524 1.00 97.69 87 GLY A N 1
AT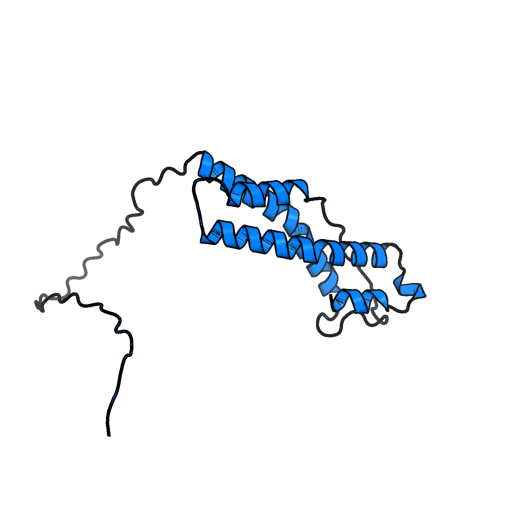OM 658 C CA . GLY A 1 87 ? 10.393 3.155 -9.617 1.00 97.69 87 GLY A CA 1
ATOM 659 C C . GLY A 1 87 ? 9.150 3.305 -8.742 1.00 97.69 87 GLY A C 1
ATOM 660 O O . GLY A 1 87 ? 8.175 3.953 -9.127 1.00 97.69 87 GLY A O 1
ATOM 661 N N . MET A 1 88 ? 9.211 2.698 -7.563 1.00 98.38 88 MET A N 1
ATOM 662 C CA . MET A 1 88 ? 8.154 2.696 -6.552 1.00 98.38 88 MET A CA 1
ATOM 663 C C . MET A 1 88 ? 8.744 3.088 -5.202 1.00 98.38 88 MET A C 1
ATOM 665 O O . MET A 1 88 ? 9.954 2.988 -5.005 1.00 98.38 88 MET A O 1
ATOM 669 N N . TYR A 1 89 ? 7.904 3.525 -4.275 1.00 98.31 89 TYR A N 1
ATOM 670 C CA . TYR A 1 89 ? 8.315 3.743 -2.895 1.00 98.31 89 TYR A CA 1
ATOM 671 C C . TYR A 1 89 ? 8.291 2.441 -2.091 1.00 98.31 89 TYR A C 1
ATOM 673 O O . TYR A 1 89 ? 7.395 1.618 -2.288 1.00 98.31 89 TYR A O 1
ATOM 681 N N . SER A 1 90 ? 9.232 2.305 -1.155 1.00 97.50 90 SER A N 1
ATOM 682 C CA . SER A 1 90 ? 9.155 1.309 -0.088 1.00 97.50 90 SER A CA 1
ATOM 683 C C . SER A 1 90 ? 8.014 1.627 0.880 1.00 97.50 90 SER A C 1
ATOM 685 O O . SER A 1 90 ? 7.609 2.790 1.052 1.00 97.50 90 SER A O 1
ATOM 687 N N . LEU A 1 91 ? 7.486 0.573 1.493 1.00 98.31 91 LEU A N 1
ATOM 688 C CA . LEU A 1 91 ? 6.380 0.614 2.435 1.00 98.31 91 LEU A CA 1
ATOM 689 C C . LEU A 1 91 ? 6.876 0.511 3.878 1.00 98.31 91 LEU A C 1
ATOM 691 O O . LEU A 1 91 ? 7.953 -0.013 4.168 1.00 98.31 91 LEU A O 1
ATOM 695 N N . TYR A 1 92 ? 6.054 1.005 4.799 1.00 97.81 92 TYR A N 1
ATOM 696 C CA . TYR A 1 92 ? 6.273 0.810 6.226 1.00 97.81 92 TYR A CA 1
ATOM 697 C C . TYR A 1 92 ? 5.895 -0.613 6.645 1.00 97.81 92 TYR A C 1
ATOM 699 O O . TYR A 1 92 ? 4.984 -1.228 6.082 1.00 97.81 92 TYR A O 1
ATOM 707 N N . ASP A 1 93 ? 6.569 -1.125 7.674 1.00 96.69 93 ASP A N 1
ATOM 708 C CA . ASP A 1 93 ? 6.159 -2.370 8.315 1.00 96.69 93 ASP A CA 1
ATOM 709 C C . ASP A 1 93 ? 4.938 -2.120 9.204 1.00 96.69 93 ASP A C 1
ATOM 711 O O . ASP A 1 93 ? 5.038 -1.538 10.281 1.00 96.69 93 ASP A O 1
ATOM 715 N N . VAL A 1 94 ? 3.776 -2.571 8.735 1.00 97.88 94 VAL A N 1
ATOM 716 C CA . VAL A 1 94 ? 2.484 -2.392 9.412 1.00 97.88 94 VAL A CA 1
ATOM 717 C C . VAL A 1 94 ? 1.918 -3.702 9.958 1.00 97.88 94 VAL A C 1
ATOM 719 O O . VAL A 1 94 ? 0.734 -3.769 10.280 1.00 97.88 94 VAL A O 1
ATOM 722 N N . ARG A 1 95 ? 2.723 -4.770 10.063 1.00 97.81 95 ARG A N 1
ATOM 723 C CA . ARG A 1 95 ? 2.236 -6.099 10.484 1.00 97.81 95 ARG A CA 1
ATOM 724 C C . ARG A 1 95 ? 1.588 -6.077 11.868 1.00 97.81 95 ARG A C 1
ATOM 726 O O . ARG A 1 95 ? 0.539 -6.685 12.061 1.00 97.81 95 ARG A O 1
ATOM 733 N N . GLU A 1 96 ? 2.184 -5.349 12.809 1.00 98.19 96 GLU A N 1
ATOM 734 C CA . GLU A 1 96 ? 1.620 -5.180 14.151 1.00 98.19 96 GLU A CA 1
ATOM 735 C C . GLU A 1 96 ? 0.298 -4.396 14.112 1.00 98.19 96 GLU A C 1
ATOM 737 O O . GLU A 1 96 ? -0.683 -4.809 14.728 1.00 98.19 96 GLU A O 1
ATOM 742 N N . LEU A 1 97 ? 0.243 -3.304 13.341 1.00 98.25 97 LEU A N 1
ATOM 743 C CA . LEU A 1 97 ? -0.961 -2.480 13.194 1.00 98.25 97 LEU A CA 1
ATOM 744 C C . LEU A 1 97 ? -2.109 -3.246 12.531 1.00 98.25 97 LEU A C 1
ATOM 746 O O . LEU A 1 97 ? -3.244 -3.152 12.987 1.00 98.25 97 LEU A O 1
ATOM 750 N N . ALA A 1 98 ? -1.812 -4.059 11.515 1.00 98.50 98 ALA A N 1
ATOM 751 C CA . ALA A 1 98 ? -2.783 -4.958 10.898 1.00 98.50 98 ALA A CA 1
ATOM 752 C C . ALA A 1 98 ? -3.370 -5.933 11.932 1.00 98.50 98 ALA A C 1
ATOM 754 O O . ALA A 1 98 ? -4.585 -6.110 11.997 1.00 98.50 98 ALA A O 1
ATOM 755 N N . GLY A 1 99 ? -2.521 -6.522 12.783 1.00 98.56 99 GLY A N 1
ATOM 756 C CA . GLY A 1 99 ? -2.960 -7.393 13.874 1.00 98.56 99 GLY A CA 1
ATOM 757 C C . GLY A 1 99 ? -3.877 -6.678 14.871 1.00 98.56 99 GLY A C 1
ATOM 758 O O . GLY A 1 99 ? -4.922 -7.216 15.232 1.00 98.56 99 GLY A O 1
ATOM 759 N N . LYS A 1 100 ? -3.532 -5.445 15.267 1.00 98.62 100 LYS A N 1
ATOM 760 C CA . LYS A 1 100 ? -4.367 -4.616 16.154 1.00 98.62 100 LYS A CA 1
ATOM 761 C C . LYS A 1 100 ? -5.713 -4.263 15.522 1.00 98.62 100 LYS A C 1
ATOM 763 O O . LYS A 1 100 ? -6.735 -4.378 16.190 1.00 98.62 100 LYS A O 1
ATOM 768 N N . ALA A 1 101 ? -5.738 -3.887 14.243 1.00 98.56 101 ALA A N 1
ATOM 769 C CA . ALA A 1 101 ? -6.976 -3.576 13.531 1.00 98.56 101 ALA A CA 1
ATOM 770 C C . ALA A 1 101 ? -7.912 -4.796 13.450 1.00 98.56 101 ALA A C 1
ATOM 772 O O . ALA A 1 101 ? -9.101 -4.683 13.752 1.00 98.56 101 ALA A O 1
ATOM 773 N N . LEU A 1 102 ? -7.372 -5.977 13.125 1.00 98.62 102 LEU A N 1
ATOM 774 C CA . LEU A 1 102 ? -8.141 -7.225 13.094 1.00 98.62 102 LEU A CA 1
ATOM 775 C C . LEU A 1 102 ? -8.660 -7.624 14.480 1.00 98.62 102 LEU A C 1
ATOM 777 O O . LEU A 1 102 ? -9.815 -8.025 14.604 1.00 98.62 102 LEU A O 1
ATOM 781 N N . ALA A 1 103 ? -7.839 -7.486 15.525 1.00 98.50 103 ALA A N 1
ATOM 782 C CA . ALA A 1 103 ? -8.267 -7.741 16.898 1.00 98.50 103 ALA A CA 1
ATOM 783 C C . ALA A 1 103 ? -9.392 -6.782 17.313 1.00 98.50 103 ALA A C 1
ATOM 785 O O . ALA A 1 103 ? -10.439 -7.227 17.778 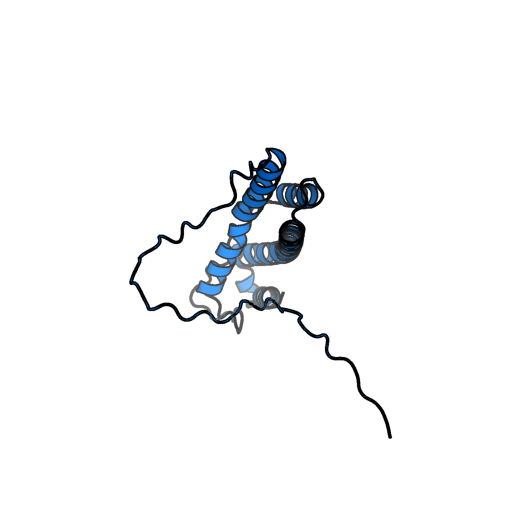1.00 98.50 103 ALA A O 1
ATOM 786 N N . SER A 1 104 ? -9.232 -5.484 17.042 1.00 98.12 104 SER A N 1
ATOM 787 C CA . SER A 1 104 ? -10.224 -4.469 17.396 1.00 98.12 104 SER A CA 1
ATOM 788 C C . SER A 1 104 ? -11.552 -4.656 16.651 1.00 98.12 104 SER A C 1
ATOM 790 O O . SER A 1 104 ? -12.614 -4.411 17.217 1.00 98.12 104 SER A O 1
ATOM 792 N N . ALA A 1 105 ? -11.550 -5.199 15.426 1.00 98.12 105 ALA A N 1
ATOM 793 C CA . ALA A 1 105 ? -12.778 -5.608 14.725 1.00 98.12 105 ALA A CA 1
ATOM 794 C C . ALA A 1 105 ? -13.586 -6.686 15.477 1.00 98.12 105 ALA A C 1
ATOM 796 O O . ALA A 1 105 ? -14.808 -6.778 15.342 1.00 98.12 105 ALA A O 1
ATOM 797 N N . GLN A 1 106 ? -12.931 -7.485 16.321 1.00 97.62 106 GLN A N 1
ATOM 798 C CA . GLN A 1 106 ? -13.580 -8.519 17.126 1.00 97.62 106 GLN A CA 1
ATOM 799 C C . GLN A 1 106 ? -14.047 -8.028 18.502 1.00 97.62 106 GLN A C 1
ATOM 801 O O . GLN A 1 106 ? -14.807 -8.738 19.164 1.00 97.62 106 GLN A O 1
ATOM 806 N N . GLU A 1 107 ? -13.703 -6.808 18.898 1.00 97.25 107 GLU A N 1
ATOM 807 C CA . GLU A 1 107 ? -14.058 -6.230 20.196 1.00 97.25 107 GLU A CA 1
ATOM 808 C C . GLU A 1 107 ? -15.381 -5.450 20.160 1.00 97.25 107 GLU A C 1
ATOM 810 O O . GLU A 1 107 ? -15.856 -5.017 19.102 1.00 97.25 107 GLU A O 1
ATOM 815 N N . GLU A 1 108 ? -15.975 -5.273 21.342 1.00 95.12 108 GLU A N 1
ATOM 816 C CA . GLU A 1 108 ? -17.100 -4.362 21.559 1.00 95.12 108 GLU A CA 1
ATOM 817 C C . GLU A 1 108 ? -16.616 -2.898 21.649 1.00 95.12 108 GLU A C 1
ATOM 819 O O . GLU A 1 108 ? -15.524 -2.647 22.161 1.00 95.12 108 GLU A O 1
ATOM 824 N N . PRO A 1 109 ? -17.428 -1.913 21.224 1.00 95.88 109 PRO A N 1
ATOM 825 C CA . PRO A 1 109 ? -18.749 -2.077 20.619 1.00 95.88 109 PRO A CA 1
ATOM 826 C C . PRO A 1 109 ? -18.666 -2.551 19.163 1.00 95.88 109 PRO A C 1
ATOM 828 O O . PRO A 1 109 ? -17.823 -2.079 18.399 1.00 95.88 109 PRO A O 1
ATOM 831 N N . LYS A 1 110 ? -19.560 -3.455 18.755 1.00 95.44 110 LYS A N 1
ATOM 832 C CA . LYS A 1 110 ? -19.648 -3.894 17.353 1.00 95.44 110 LYS A CA 1
ATOM 833 C C . LYS A 1 110 ? -20.085 -2.768 16.420 1.00 95.44 110 LYS A C 1
ATOM 835 O O . LYS A 1 110 ? -21.099 -2.113 16.654 1.00 95.44 110 LYS A O 1
ATOM 840 N N . LEU A 1 111 ? -19.365 -2.619 15.310 1.00 96.00 111 LEU A N 1
ATOM 841 C CA . LEU A 1 111 ? -19.69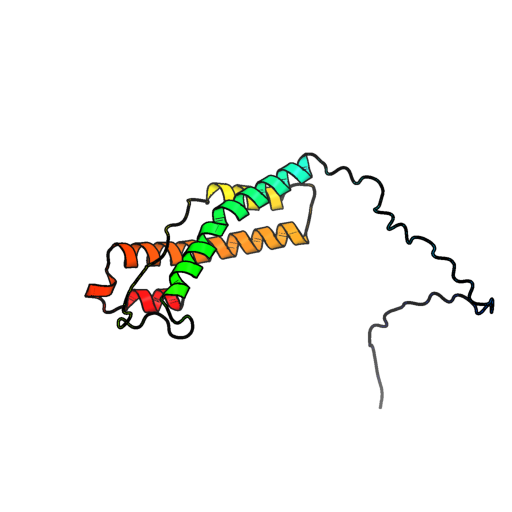3 -1.731 14.196 1.00 96.00 111 LEU A CA 1
ATOM 842 C C . LEU A 1 111 ? -19.649 -2.559 12.904 1.00 96.00 111 LEU A C 1
ATOM 844 O O . LEU A 1 111 ? -18.705 -2.420 12.131 1.00 96.00 111 LEU A O 1
ATOM 848 N N . PRO A 1 112 ? -20.633 -3.449 12.662 1.00 96.50 112 PRO A N 1
ATOM 849 C CA . PRO A 1 112 ? -20.469 -4.589 11.757 1.00 96.50 112 PRO A CA 1
ATOM 850 C C . PRO A 1 112 ? -19.998 -4.235 10.344 1.00 96.50 112 PRO A C 1
ATOM 852 O O . PRO A 1 112 ? -19.115 -4.899 9.809 1.00 96.50 112 PRO A O 1
ATOM 855 N N . GLU A 1 113 ? -20.552 -3.178 9.746 1.00 98.00 113 GLU A N 1
ATOM 856 C CA . GLU A 1 113 ? -20.159 -2.737 8.403 1.00 98.00 113 GLU A CA 1
ATOM 857 C C . GLU A 1 113 ? -18.723 -2.196 8.372 1.00 98.00 113 GLU A C 1
ATOM 859 O O . GLU A 1 113 ? -17.958 -2.508 7.461 1.00 98.00 113 GLU A O 1
ATOM 864 N N . LEU A 1 114 ? -18.335 -1.424 9.390 1.00 98.00 114 LEU A N 1
ATOM 865 C CA . LEU A 1 114 ? -17.003 -0.833 9.488 1.00 98.00 114 LEU A CA 1
ATOM 866 C C . LEU A 1 114 ? -15.942 -1.872 9.873 1.00 98.00 114 LEU A C 1
ATOM 868 O O . LEU A 1 114 ? -14.867 -1.889 9.279 1.00 98.00 114 LEU A O 1
ATOM 872 N N . ASP A 1 115 ? -16.256 -2.761 10.816 1.00 98.62 115 ASP A N 1
ATOM 873 C CA . ASP A 1 115 ? -15.402 -3.878 11.229 1.00 98.62 115 ASP A CA 1
ATOM 874 C C . ASP A 1 115 ? -15.125 -4.806 10.024 1.00 98.62 115 ASP A C 1
ATOM 876 O O . ASP A 1 115 ? -13.984 -5.220 9.786 1.00 98.62 115 ASP A O 1
ATOM 880 N N . ALA A 1 116 ? -16.152 -5.083 9.207 1.00 98.69 116 ALA A N 1
ATOM 881 C CA . ALA A 1 116 ? -16.017 -5.858 7.975 1.00 98.69 116 ALA A CA 1
ATOM 882 C C . ALA A 1 116 ? -15.177 -5.127 6.915 1.00 98.69 116 ALA A C 1
ATOM 884 O O . ALA A 1 116 ? -14.285 -5.733 6.319 1.00 98.69 116 ALA A O 1
ATOM 885 N N . ALA A 1 117 ? -15.412 -3.828 6.703 1.00 98.69 117 ALA A N 1
ATOM 886 C CA . ALA A 1 117 ? -14.635 -3.028 5.757 1.00 98.69 117 ALA A CA 1
ATOM 887 C C . ALA A 1 117 ? -13.153 -2.946 6.153 1.00 98.69 117 ALA A C 1
ATOM 889 O O . ALA A 1 117 ? -12.281 -3.093 5.297 1.00 98.69 117 ALA A O 1
ATOM 890 N N . MET A 1 118 ? -12.856 -2.764 7.443 1.00 98.69 118 MET A N 1
ATOM 891 C CA . MET A 1 118 ? -11.483 -2.750 7.945 1.00 98.69 118 MET A CA 1
ATOM 892 C C . MET A 1 118 ? -10.803 -4.107 7.756 1.00 98.69 118 MET A C 1
ATOM 894 O O . MET A 1 118 ? -9.667 -4.160 7.293 1.00 98.69 118 MET A O 1
ATOM 898 N N . THR A 1 119 ? -11.505 -5.204 8.048 1.00 98.75 119 THR A N 1
ATOM 899 C CA . THR A 1 119 ? -10.984 -6.563 7.827 1.00 98.75 119 THR A CA 1
ATOM 900 C C . THR A 1 119 ? -10.638 -6.786 6.352 1.00 98.75 119 THR A C 1
ATOM 902 O O . THR A 1 119 ? -9.507 -7.152 6.037 1.00 98.75 119 THR A O 1
ATOM 905 N N . ALA A 1 120 ? -11.557 -6.458 5.437 1.00 98.75 120 ALA A N 1
ATOM 906 C CA . ALA A 1 120 ? -11.324 -6.576 3.997 1.00 98.75 120 ALA A CA 1
ATOM 907 C C . ALA A 1 120 ? -10.175 -5.674 3.507 1.00 98.75 120 ALA A C 1
ATOM 909 O O . ALA A 1 120 ? -9.388 -6.064 2.639 1.00 98.75 120 ALA A O 1
ATOM 910 N N . TYR A 1 121 ? -10.048 -4.469 4.071 1.00 98.62 121 TYR A N 1
ATOM 911 C CA . TYR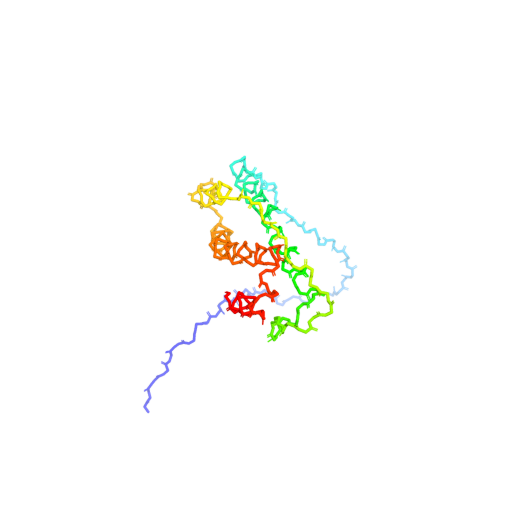 A 1 121 ? -8.955 -3.554 3.754 1.00 98.62 121 TYR A CA 1
ATOM 912 C C . TYR A 1 121 ? -7.597 -4.105 4.213 1.00 98.62 121 TYR A C 1
ATOM 914 O O . TYR A 1 121 ? -6.643 -4.089 3.433 1.00 98.62 121 TYR A O 1
ATOM 922 N N . VAL A 1 122 ? -7.507 -4.650 5.435 1.00 98.75 122 VAL A N 1
ATOM 923 C CA . VAL A 1 122 ? -6.294 -5.315 5.944 1.00 98.75 122 VAL A CA 1
ATOM 924 C C . VAL A 1 122 ? -5.900 -6.486 5.044 1.00 98.75 122 VAL A C 1
ATOM 926 O O . VAL A 1 122 ? -4.741 -6.569 4.640 1.00 98.75 122 VAL A O 1
ATOM 929 N N . GLU A 1 123 ? -6.845 -7.359 4.692 1.00 98.44 123 GLU A N 1
ATOM 930 C CA . GLU A 1 123 ? -6.594 -8.513 3.817 1.00 98.44 123 GLU A CA 1
ATOM 931 C C . GLU A 1 123 ? -6.079 -8.079 2.440 1.00 98.44 123 GLU A C 1
ATOM 933 O O . GLU A 1 123 ? -5.072 -8.597 1.952 1.00 98.44 123 GLU A O 1
ATOM 938 N N . THR A 1 124 ? -6.719 -7.073 1.841 1.00 98.06 124 THR A N 1
ATOM 939 C CA . THR A 1 124 ? -6.302 -6.514 0.549 1.00 98.06 124 THR A CA 1
ATOM 940 C C . THR A 1 124 ? -4.896 -5.921 0.637 1.00 98.06 124 THR A C 1
ATOM 942 O O . THR A 1 124 ? -4.048 -6.189 -0.215 1.00 98.06 124 THR A O 1
ATOM 945 N N . TYR A 1 125 ? -4.607 -5.149 1.688 1.00 98.25 125 TYR A N 1
ATOM 946 C CA . TYR A 1 125 ? -3.284 -4.562 1.886 1.00 98.25 125 TYR A CA 1
ATOM 947 C C . TYR A 1 125 ? -2.205 -5.636 2.075 1.00 98.25 125 TYR A C 1
ATOM 949 O O . TYR A 1 125 ? -1.115 -5.518 1.517 1.00 98.25 125 TYR A O 1
ATOM 957 N N . GLN A 1 126 ? -2.497 -6.707 2.818 1.00 97.56 126 GLN A N 1
ATOM 958 C CA . GLN A 1 126 ? -1.567 -7.820 3.030 1.00 97.56 126 GLN A CA 1
ATOM 959 C C . GLN A 1 126 ? -1.237 -8.580 1.739 1.00 97.56 126 GLN A C 1
ATOM 961 O O . GLN A 1 126 ? -0.132 -9.109 1.621 1.00 97.56 126 GLN A O 1
ATOM 966 N N . GLN A 1 127 ? -2.152 -8.609 0.767 1.00 97.00 127 GLN A N 1
ATOM 967 C CA . GLN A 1 127 ? -1.894 -9.163 -0.567 1.00 97.00 127 GLN A CA 1
ATOM 968 C C . GLN A 1 127 ? -1.088 -8.193 -1.442 1.00 97.00 127 GLN A C 1
ATOM 970 O O . GLN A 1 127 ? -0.143 -8.604 -2.115 1.00 97.00 127 GLN A O 1
ATOM 975 N N . LEU A 1 128 ? -1.418 -6.900 -1.394 1.00 97.19 128 LEU A N 1
ATOM 976 C CA . LEU A 1 128 ? -0.797 -5.867 -2.223 1.00 97.19 128 LEU A CA 1
ATOM 977 C C . LEU A 1 128 ? 0.641 -5.531 -1.795 1.00 97.19 128 LEU A C 1
ATOM 979 O O . LEU A 1 128 ? 1.530 -5.390 -2.638 1.00 97.19 128 LEU A O 1
ATOM 983 N N . ALA A 1 129 ? 0.891 -5.384 -0.493 1.00 97.88 129 ALA A N 1
ATOM 984 C CA . ALA A 1 129 ? 2.168 -4.892 0.021 1.00 97.88 129 ALA A CA 1
ATOM 985 C C . ALA A 1 129 ? 3.380 -5.740 -0.425 1.00 97.88 129 ALA A C 1
ATOM 987 O O . ALA A 1 129 ? 4.372 -5.156 -0.867 1.00 97.88 129 ALA A O 1
ATOM 988 N N . PRO A 1 130 ? 3.328 -7.089 -0.421 1.00 97.69 130 PRO A N 1
ATOM 989 C CA . PRO A 1 130 ? 4.406 -7.914 -0.965 1.00 97.69 130 PRO A CA 1
ATOM 990 C C . PRO A 1 130 ? 4.689 -7.686 -2.457 1.00 97.69 130 PRO A C 1
ATOM 992 O O . PRO A 1 130 ? 5.840 -7.808 -2.878 1.00 97.69 130 PRO A O 1
ATOM 995 N N . VAL A 1 131 ? 3.677 -7.367 -3.272 1.00 98.12 131 VAL A N 1
ATOM 996 C CA . VAL A 1 131 ? 3.865 -7.056 -4.702 1.00 98.12 131 VAL A CA 1
ATOM 997 C C . VAL A 1 131 ? 4.618 -5.736 -4.849 1.00 98.12 131 VAL A C 1
ATOM 999 O O . VAL A 1 131 ? 5.650 -5.697 -5.523 1.00 98.12 131 VAL A O 1
ATOM 1002 N N . ILE A 1 132 ? 4.174 -4.690 -4.141 1.00 98.44 132 ILE A N 1
ATOM 1003 C CA . ILE A 1 132 ? 4.830 -3.374 -4.144 1.00 98.44 132 ILE A CA 1
ATOM 1004 C C . ILE A 1 132 ? 6.279 -3.482 -3.657 1.00 98.44 132 ILE A C 1
ATOM 1006 O O . ILE A 1 132 ? 7.172 -2.915 -4.278 1.00 98.44 132 ILE A O 1
ATOM 1010 N N . GLU A 1 133 ? 6.544 -4.242 -2.594 1.00 98.31 133 GLU A N 1
ATOM 1011 C CA . GLU A 1 133 ? 7.895 -4.419 -2.050 1.00 98.31 133 GLU A CA 1
ATOM 1012 C C . GLU A 1 133 ? 8.839 -5.150 -3.011 1.00 98.31 133 GLU A C 1
ATOM 1014 O O . GLU A 1 133 ? 10.002 -4.767 -3.167 1.00 98.31 133 GLU A O 1
ATOM 1019 N N . ARG A 1 134 ? 8.357 -6.200 -3.692 1.00 98.38 134 ARG A N 1
ATOM 1020 C CA . ARG A 1 134 ? 9.144 -6.881 -4.733 1.00 98.38 134 ARG A CA 1
ATOM 1021 C C . ARG A 1 134 ? 9.451 -5.931 -5.890 1.00 98.38 134 ARG A C 1
ATOM 1023 O O . ARG A 1 134 ? 10.606 -5.852 -6.312 1.00 98.38 134 ARG A O 1
ATOM 1030 N N . ALA A 1 135 ? 8.451 -5.178 -6.348 1.00 98.56 135 ALA A N 1
ATOM 1031 C CA . ALA A 1 135 ? 8.600 -4.217 -7.433 1.00 98.56 135 ALA A CA 1
ATOM 1032 C C . ALA A 1 135 ? 9.533 -3.049 -7.064 1.00 98.56 135 ALA A C 1
ATOM 1034 O O . ALA A 1 135 ? 10.436 -2.731 -7.838 1.00 98.56 135 ALA A O 1
ATOM 1035 N N . ASN A 1 136 ? 9.387 -2.446 -5.878 1.00 98.62 136 ASN A N 1
ATOM 1036 C CA . ASN A 1 136 ? 10.288 -1.403 -5.376 1.00 98.62 136 ASN A CA 1
ATOM 1037 C C . ASN A 1 136 ? 11.741 -1.890 -5.403 1.00 98.62 136 ASN A C 1
ATOM 1039 O O . ASN A 1 136 ? 12.573 -1.261 -6.055 1.00 98.62 136 ASN A O 1
ATOM 1043 N N . LYS A 1 137 ? 12.028 -3.049 -4.802 1.00 98.69 137 LYS A N 1
ATOM 1044 C CA . LYS A 1 137 ? 13.387 -3.608 -4.761 1.00 98.69 137 LYS A CA 1
ATOM 1045 C C . LYS A 1 137 ? 13.955 -3.882 -6.152 1.00 98.69 137 LYS A C 1
ATOM 1047 O O . LYS A 1 137 ? 15.131 -3.626 -6.395 1.00 98.69 137 LYS A O 1
ATOM 1052 N N . TYR A 1 138 ? 13.131 -4.387 -7.062 1.00 98.69 138 TYR A N 1
ATOM 1053 C CA . TYR A 1 138 ? 13.506 -4.622 -8.454 1.00 98.69 138 TYR A CA 1
ATOM 1054 C C . TYR A 1 138 ? 13.902 -3.323 -9.182 1.00 98.69 138 TYR A C 1
ATOM 1056 O O . TYR A 1 138 ? 14.943 -3.263 -9.843 1.00 98.69 138 TYR A O 1
ATOM 1064 N N . TYR A 1 139 ? 13.115 -2.253 -9.022 1.00 98.38 139 TYR A N 1
ATOM 1065 C CA . TYR A 1 139 ? 13.429 -0.959 -9.629 1.00 98.38 139 TYR A CA 1
ATOM 1066 C C . TYR A 1 139 ? 14.616 -0.259 -8.956 1.00 98.38 139 TYR A C 1
ATOM 1068 O O . TYR A 1 139 ? 15.427 0.345 -9.661 1.00 98.38 139 TYR A O 1
ATOM 1076 N N . GLU A 1 140 ? 14.764 -0.373 -7.632 1.00 98.19 140 GLU A N 1
ATOM 1077 C CA . GLU A 1 140 ? 15.904 0.176 -6.886 1.00 98.19 140 GLU A CA 1
ATOM 1078 C C . GLU A 1 140 ? 17.229 -0.481 -7.277 1.00 98.19 140 GLU A C 1
ATOM 1080 O O . GLU A 1 140 ? 18.205 0.221 -7.546 1.00 98.19 140 GLU A O 1
ATOM 1085 N N . ARG A 1 141 ? 17.264 -1.817 -7.384 1.00 98.38 141 ARG A N 1
ATOM 1086 C CA . ARG A 1 141 ? 18.457 -2.557 -7.834 1.00 98.38 141 ARG A CA 1
ATOM 1087 C C . ARG A 1 141 ? 18.748 -2.409 -9.325 1.00 98.38 141 ARG A C 1
ATOM 1089 O O . ARG A 1 141 ? 19.823 -2.786 -9.779 1.00 98.38 141 ARG A O 1
ATOM 1096 N N . GLN A 1 142 ? 17.821 -1.821 -10.077 1.00 97.88 142 GLN A N 1
ATOM 1097 C CA . GLN A 1 142 ? 17.900 -1.669 -11.527 1.00 97.88 142 GLN A CA 1
ATOM 1098 C C . GLN A 1 142 ? 17.949 -3.000 -12.288 1.00 97.88 142 GLN A C 1
ATOM 1100 O O . GLN A 1 142 ? 18.479 -3.058 -13.400 1.00 97.88 142 GLN A O 1
ATOM 1105 N N . ASP A 1 143 ? 17.346 -4.048 -11.727 1.00 98.44 143 ASP A N 1
ATOM 1106 C CA . ASP A 1 143 ? 17.298 -5.385 -12.332 1.00 98.44 143 ASP A CA 1
ATOM 1107 C C . ASP A 1 143 ? 16.611 -5.354 -13.713 1.00 98.44 143 ASP A C 1
ATOM 1109 O O . ASP A 1 143 ? 16.954 -6.120 -14.610 1.00 98.44 143 ASP A O 1
ATOM 1113 N N . TYR A 1 144 ? 15.752 -4.357 -13.960 1.00 97.56 144 TYR A N 1
ATOM 1114 C CA . TYR A 1 144 ? 15.145 -4.116 -15.271 1.00 97.56 144 TYR A CA 1
ATOM 1115 C C . TYR A 1 144 ? 16.134 -3.933 -16.428 1.00 97.56 144 TYR A C 1
ATOM 1117 O O . TYR A 1 144 ? 15.772 -4.089 -17.600 1.00 97.56 144 TYR A O 1
ATOM 1125 N N . LYS A 1 145 ? 17.379 -3.550 -16.124 1.00 96.25 145 LYS A N 1
ATOM 1126 C CA . LYS A 1 145 ? 18.433 -3.371 -17.127 1.00 96.25 145 LYS A CA 1
ATOM 1127 C C . LYS A 1 145 ? 18.958 -4.703 -17.651 1.00 96.25 145 LYS A C 1
ATOM 1129 O O . LYS A 1 145 ? 19.426 -4.747 -18.787 1.00 96.25 145 LYS A O 1
ATOM 1134 N N . SER A 1 146 ? 18.898 -5.765 -16.849 1.00 97.00 146 SER A N 1
ATOM 1135 C CA . SER A 1 146 ? 19.388 -7.091 -17.232 1.00 97.00 146 SER A CA 1
ATOM 1136 C C . SER A 1 146 ? 18.284 -7.955 -17.841 1.00 97.00 146 SER A C 1
ATOM 1138 O O . SER A 1 146 ? 18.538 -8.668 -18.811 1.00 97.00 146 SER A O 1
ATOM 1140 N N . ASP A 1 147 ? 17.054 -7.849 -17.335 1.00 97.62 147 ASP A N 1
ATOM 1141 C CA . ASP A 1 147 ? 15.941 -8.725 -17.723 1.00 97.62 147 ASP A CA 1
ATOM 1142 C C . ASP A 1 147 ? 15.007 -8.134 -18.802 1.00 97.62 147 ASP A C 1
ATOM 1144 O O . ASP A 1 147 ? 14.076 -8.796 -19.262 1.00 97.62 147 ASP A O 1
ATOM 1148 N N . LYS A 1 148 ? 15.254 -6.887 -19.232 1.00 96.00 148 LYS A N 1
ATOM 1149 C CA . LYS A 1 148 ? 14.428 -6.150 -20.208 1.00 96.00 148 LYS A CA 1
ATOM 1150 C C . LYS A 1 148 ? 12.971 -5.959 -19.753 1.00 96.00 148 LYS A C 1
ATOM 1152 O O . LYS A 1 148 ? 12.035 -6.091 -20.555 1.00 96.00 148 LYS A O 1
ATOM 1157 N N . MET A 1 149 ? 12.782 -5.580 -18.489 1.00 97.50 149 MET A N 1
ATOM 1158 C CA . MET A 1 149 ? 11.477 -5.361 -17.856 1.00 97.50 149 MET A CA 1
ATOM 1159 C C . MET A 1 149 ? 10.645 -6.635 -17.667 1.00 97.50 149 MET A C 1
ATOM 1161 O O . MET A 1 149 ? 9.417 -6.547 -17.637 1.00 97.50 149 MET A O 1
ATOM 1165 N N . ALA A 1 150 ? 11.263 -7.814 -17.591 1.00 98.25 150 ALA A N 1
ATOM 1166 C CA . ALA A 1 150 ? 10.518 -9.068 -17.482 1.00 98.25 150 ALA A CA 1
ATOM 1167 C C . ALA A 1 150 ? 9.737 -9.136 -16.163 1.00 98.25 150 ALA A C 1
ATOM 1169 O O . ALA A 1 150 ? 8.509 -9.261 -16.194 1.00 98.25 150 ALA A O 1
ATOM 1170 N N . ASP A 1 151 ? 10.410 -8.938 -15.032 1.00 98.00 151 ASP A N 1
ATOM 1171 C CA . ASP A 1 151 ? 9.768 -8.985 -13.718 1.00 98.00 151 ASP A CA 1
ATOM 1172 C C . ASP A 1 151 ? 8.855 -7.776 -13.501 1.00 98.00 151 ASP A C 1
ATOM 1174 O O . ASP A 1 151 ? 7.739 -7.918 -13.009 1.00 98.00 151 ASP A O 1
ATOM 1178 N N . GLY A 1 152 ? 9.249 -6.592 -13.981 1.00 97.81 152 GLY A N 1
ATOM 1179 C CA . GLY A 1 152 ? 8.386 -5.406 -13.948 1.00 97.81 152 GLY A CA 1
ATOM 1180 C C . GLY A 1 152 ? 7.034 -5.620 -14.650 1.00 97.81 152 GLY A C 1
ATOM 1181 O O . GLY A 1 152 ? 6.006 -5.138 -14.176 1.00 97.81 152 GLY A O 1
ATOM 1182 N N . LYS A 1 153 ? 7.012 -6.369 -15.762 1.00 98.31 153 LYS A N 1
ATOM 1183 C CA . LYS A 1 153 ? 5.773 -6.755 -16.466 1.00 98.31 153 LYS A CA 1
ATOM 1184 C C . LYS A 1 153 ? 4.990 -7.837 -15.736 1.00 98.31 153 LYS A C 1
ATOM 1186 O O . LYS A 1 153 ? 3.780 -7.914 -15.929 1.00 98.31 153 LYS A O 1
ATOM 1191 N N . ALA A 1 154 ? 5.665 -8.698 -14.979 1.00 98.12 154 ALA A N 1
ATOM 1192 C CA . ALA A 1 154 ? 5.008 -9.691 -14.142 1.00 98.12 154 ALA A CA 1
ATOM 1193 C C . ALA A 1 154 ? 4.303 -9.001 -12.967 1.00 98.12 154 ALA A C 1
ATOM 1195 O O . ALA A 1 154 ? 3.094 -9.142 -12.844 1.00 98.12 154 ALA A O 1
ATOM 1196 N N . PHE A 1 155 ? 5.005 -8.146 -12.215 1.00 97.69 155 PHE A N 1
ATOM 1197 C CA . PHE A 1 155 ? 4.427 -7.409 -11.083 1.00 97.69 155 PHE A CA 1
ATOM 1198 C C . PHE A 1 155 ? 3.256 -6.507 -11.474 1.00 97.69 155 PHE A C 1
ATOM 1200 O O . PHE A 1 155 ? 2.377 -6.283 -10.664 1.00 97.69 155 PHE A O 1
ATOM 1207 N N . HIS A 1 156 ? 3.224 -5.987 -12.704 1.00 97.81 156 HIS A N 1
ATOM 1208 C CA . HIS A 1 156 ? 2.096 -5.183 -13.179 1.00 97.81 156 HIS A CA 1
ATOM 1209 C C . HIS A 1 156 ? 0.782 -5.978 -13.322 1.00 97.81 156 HIS A C 1
ATOM 1211 O O . HIS A 1 156 ? -0.290 -5.382 -13.381 1.00 97.81 156 HIS A O 1
ATOM 1217 N N . LYS A 1 157 ? 0.864 -7.306 -13.456 1.00 95.75 157 LYS A N 1
ATOM 1218 C CA . LYS A 1 157 ? -0.299 -8.193 -13.620 1.00 95.75 157 LYS A CA 1
ATOM 1219 C C . LYS A 1 157 ? -0.771 -8.806 -12.304 1.00 95.75 157 LYS A C 1
ATOM 1221 O O . LYS A 1 157 ? -1.890 -9.316 -12.278 1.00 95.75 157 LYS A O 1
ATOM 1226 N N . ASP A 1 158 ? 0.112 -8.823 -11.309 1.00 92.62 158 ASP A N 1
ATOM 1227 C CA . ASP A 1 158 ? -0.154 -9.277 -9.942 1.00 92.62 158 ASP A CA 1
ATOM 1228 C C . ASP A 1 158 ? -0.993 -8.221 -9.202 1.00 92.62 158 ASP A C 1
ATOM 1230 O O . ASP A 1 158 ? -1.931 -8.631 -8.484 1.00 92.62 158 ASP A O 1
#

Secondary structure (DSSP, 8-state):
---------------------------------PPS-----HHHHHHHHHHHHHHHHHHHHHHHHHHHHTTS-TTT---S--S-----PPPP--HHHHHHHHHHHHSSSP-HHHHHHHHHHHHHHHHHHHHHHHHHHHHHHTTHHHHTSHHHHHHTT-